Protein AF-A0A0Q8SS80-F1 (afdb_monomer)

Solvent-accessible surface area (backbone atoms only — not comparable to full-atom values): 5713 Å² total; per-residue (Å²): 104,64,88,55,58,68,61,52,53,51,53,50,54,39,50,78,72,65,55,51,64,42,57,55,34,42,52,51,34,56,76,69,66,38,81,48,61,68,47,39,28,45,51,51,35,27,73,50,74,69,44,85,60,50,74,72,60,34,46,56,49,38,51,47,42,73,72,68,47,48,72,24,53,52,43,45,56,55,62,70,37,70,65,37,62,79,70,52,61,60,65,47,29,73,75,68,32,72,63,66,76

Foldseek 3Di:
DDPCPPLVVVLVVCVVVVHDQLVNLVVVCVVVVNDDLLSLLQVLCCVQVVDGDDPVSSVVSSVVVVVVQDSSNVSSVSCPDVSVVVVDPVVQCVPPNPVRD

Mean predicted aligned error: 5.05 Å

Nearest PDB structures (foldseek):
  7eyd-assembly1_AA  TM=6.415E-01  e=5.018E+00  Nostoc sp. PCC 7120 = FACHB-418
  2x3m-assembly1_A  TM=4.177E-01  e=4.269E+00  Pyrobaculum spherical virus

Sequence (101 aa):
MLTNKGVVGEVIRLLDAGATGQTIAGLGLQLLGASTPTQIAQTLWTNVVGRAGTDGELKLLTDIMAGGVSASELTVMAANLELNAVRIDLVGLAAKGIEFA

Secondary structure (DSSP, 8-state):
--S-HHHHHHHHHHHHTT--HHHHHHHHHHHTT--SHHHHHHHHHHHHHSSPPPHHHHHHHHHHHHTT--HHHHHHHHHTSHHHHTTS-HHHHHHH-GGG-

Structure (mmCIF, N/CA/C/O backbone):
data_AF-A0A0Q8SS80-F1
#
_entry.id   AF-A0A0Q8SS80-F1
#
loop_
_atom_site.group_PDB
_atom_site.id
_atom_site.type_symbol
_atom_site.label_atom_id
_atom_site.label_alt_id
_atom_site.label_comp_id
_atom_site.label_asym_id
_atom_site.label_entity_id
_atom_site.label_seq_id
_atom_site.pdbx_PDB_ins_code
_atom_site.Cartn_x
_atom_site.Cartn_y
_atom_site.Cartn_z
_atom_site.occupancy
_atom_site.B_iso_or_eq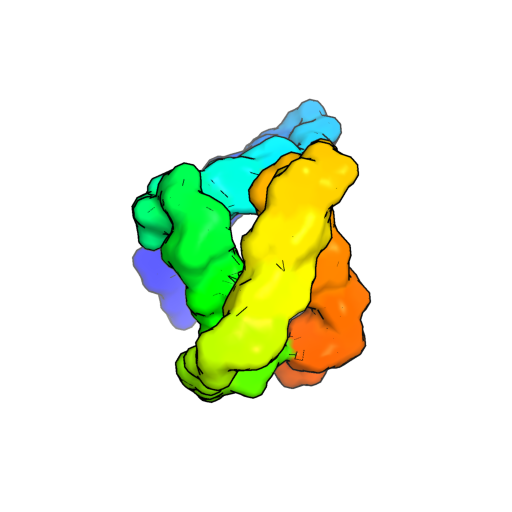uiv
_atom_site.auth_seq_id
_atom_site.auth_comp_id
_atom_site.auth_asym_id
_atom_site.auth_atom_id
_atom_site.pdbx_PDB_model_num
ATOM 1 N N . MET A 1 1 ? -1.749 -8.491 -22.024 1.00 52.50 1 MET A N 1
ATOM 2 C CA . MET A 1 1 ? -1.848 -7.145 -22.638 1.00 52.50 1 MET A CA 1
ATOM 3 C C . MET A 1 1 ? -2.284 -6.187 -21.553 1.00 52.50 1 MET A C 1
ATOM 5 O O . MET A 1 1 ? -3.292 -6.463 -20.917 1.00 52.50 1 MET A O 1
ATOM 9 N N . LEU A 1 2 ? -1.553 -5.086 -21.353 1.00 62.72 2 LEU A N 1
ATOM 10 C CA . LEU A 1 2 ? -1.920 -4.069 -20.366 1.00 62.72 2 LEU A CA 1
ATOM 11 C C . LEU A 1 2 ? -3.346 -3.555 -20.588 1.00 62.72 2 LEU A C 1
ATOM 13 O O . LEU A 1 2 ? -3.622 -2.894 -21.591 1.00 62.72 2 LEU A O 1
ATOM 17 N N . T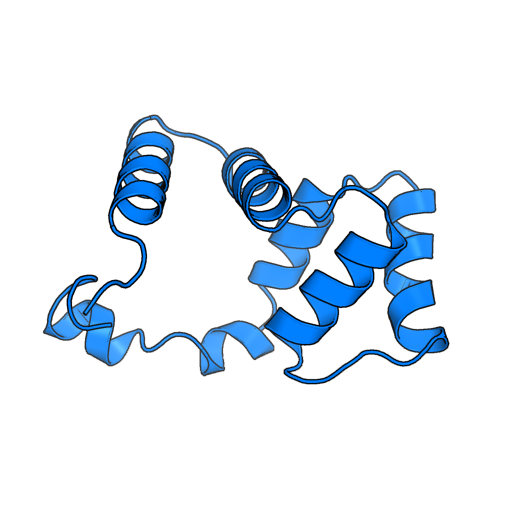HR A 1 3 ? -4.215 -3.791 -19.610 1.00 73.12 3 THR A N 1
ATOM 18 C CA . THR A 1 3 ? -5.594 -3.288 -19.611 1.00 73.12 3 THR A CA 1
ATOM 19 C C . THR A 1 3 ? -5.649 -1.772 -19.391 1.00 73.12 3 THR A C 1
ATOM 21 O O . THR A 1 3 ? -6.566 -1.120 -19.878 1.00 73.12 3 THR A O 1
ATOM 24 N N . ASN A 1 4 ? -4.657 -1.183 -18.707 1.00 82.00 4 ASN A N 1
ATOM 25 C CA . ASN A 1 4 ? -4.636 0.248 -18.386 1.00 82.00 4 ASN A CA 1
ATOM 26 C C . ASN A 1 4 ? -3.282 0.913 -18.699 1.00 82.00 4 ASN A C 1
ATOM 28 O O . ASN A 1 4 ? -2.508 1.271 -17.812 1.00 82.00 4 ASN A O 1
ATOM 32 N N . LYS A 1 5 ? -2.993 1.072 -19.996 1.00 83.94 5 LYS A N 1
ATOM 33 C CA . LYS A 1 5 ? -1.736 1.670 -20.485 1.00 83.94 5 LYS A CA 1
ATOM 34 C C . LYS A 1 5 ? -1.523 3.117 -20.029 1.00 83.94 5 LYS A C 1
ATOM 36 O O . LYS A 1 5 ? -0.384 3.505 -19.798 1.00 83.94 5 LYS A O 1
ATOM 41 N N . GLY A 1 6 ? -2.598 3.897 -19.889 1.00 87.62 6 GLY A N 1
ATOM 42 C CA . GLY A 1 6 ? -2.518 5.295 -19.451 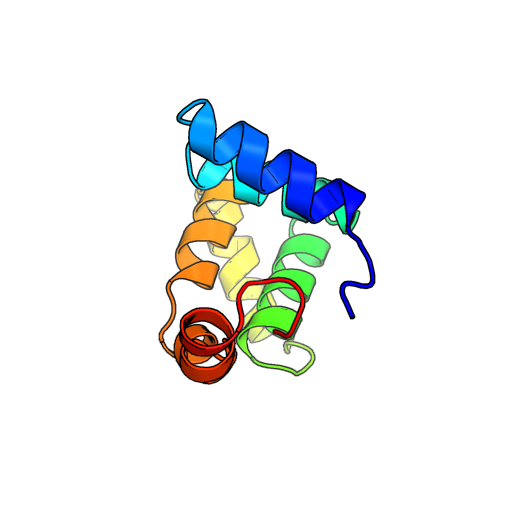1.00 87.62 6 GLY A CA 1
ATOM 43 C C . GLY A 1 6 ? -2.019 5.423 -18.013 1.00 87.62 6 GLY A C 1
ATOM 44 O O . GLY A 1 6 ? -1.104 6.197 -17.751 1.00 87.62 6 GLY A O 1
ATOM 45 N N . VAL A 1 7 ? -2.554 4.605 -17.101 1.00 87.75 7 VAL A N 1
ATOM 46 C CA . VAL A 1 7 ? -2.109 4.589 -15.699 1.00 87.75 7 VAL A CA 1
ATOM 47 C C . VAL A 1 7 ? -0.662 4.125 -15.581 1.00 87.75 7 VAL A C 1
ATOM 49 O O . VAL A 1 7 ? 0.110 4.740 -14.853 1.00 87.75 7 VAL A O 1
ATOM 52 N N . VAL A 1 8 ? -0.262 3.088 -16.322 1.00 88.75 8 VAL A N 1
ATOM 53 C CA . VAL A 1 8 ? 1.130 2.615 -16.277 1.00 88.75 8 VAL A CA 1
ATOM 54 C C . VAL A 1 8 ? 2.101 3.664 -16.816 1.00 88.75 8 VAL A C 1
ATOM 56 O O . VAL A 1 8 ? 3.126 3.909 -16.186 1.00 88.75 8 VAL A O 1
ATOM 59 N N . GLY A 1 9 ? 1.762 4.332 -17.921 1.00 89.81 9 GLY A N 1
ATOM 60 C CA . GLY A 1 9 ? 2.574 5.428 -18.451 1.00 89.81 9 GLY A CA 1
ATOM 61 C C . GLY A 1 9 ? 2.745 6.572 -17.449 1.00 89.81 9 GLY A C 1
ATOM 62 O O . GLY A 1 9 ? 3.856 7.062 -17.269 1.00 89.81 9 GLY A O 1
ATOM 63 N N . GLU A 1 10 ? 1.676 6.957 -16.749 1.00 91.44 10 GLU A N 1
ATOM 64 C CA . GLU A 1 10 ? 1.744 8.021 -15.742 1.00 91.44 10 GLU A CA 1
ATOM 65 C C . GLU A 1 10 ? 2.581 7.624 -14.520 1.00 91.44 10 GLU A C 1
ATOM 67 O O . GLU A 1 10 ? 3.390 8.420 -14.048 1.00 91.44 10 GLU A O 1
ATOM 72 N N . VAL A 1 11 ? 2.451 6.388 -14.029 1.00 91.00 11 VAL A N 1
ATOM 73 C CA . VAL A 1 11 ? 3.265 5.898 -12.904 1.00 91.00 11 VAL A CA 1
ATOM 74 C C . VAL A 1 11 ? 4.749 5.845 -13.272 1.00 91.00 11 VAL A C 1
ATOM 76 O O . VAL A 1 11 ? 5.578 6.272 -12.472 1.00 91.00 11 VAL A O 1
ATOM 79 N N . ILE A 1 12 ? 5.093 5.387 -14.482 1.00 91.31 12 ILE A N 1
ATOM 80 C CA . ILE A 1 12 ? 6.481 5.401 -14.975 1.00 91.31 12 ILE A CA 1
ATOM 81 C C . ILE A 1 12 ? 6.995 6.839 -15.064 1.00 91.31 12 ILE A C 1
ATOM 83 O O . ILE A 1 12 ? 8.057 7.142 -14.531 1.00 91.31 12 ILE A O 1
ATOM 87 N N . ARG A 1 13 ? 6.212 7.755 -15.646 1.00 94.19 13 ARG A N 1
ATOM 88 C CA . ARG A 1 13 ? 6.581 9.173 -15.750 1.00 94.19 13 ARG A CA 1
ATOM 89 C C . ARG A 1 13 ? 6.826 9.809 -14.377 1.00 94.19 13 ARG A C 1
ATOM 91 O O . ARG A 1 13 ? 7.748 10.607 -14.223 1.00 94.19 13 ARG A O 1
ATOM 98 N N . LEU A 1 14 ? 5.995 9.491 -13.383 1.00 94.00 14 LEU A N 1
ATOM 99 C CA . LEU A 1 14 ? 6.168 9.953 -12.003 1.00 94.00 14 LEU A CA 1
ATOM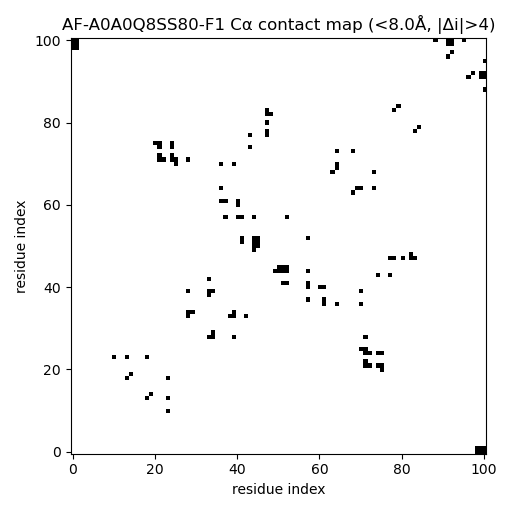 100 C C . LEU A 1 14 ? 7.443 9.389 -11.375 1.00 94.00 14 LEU A C 1
ATOM 102 O O . LEU A 1 14 ? 8.160 10.128 -10.702 1.00 94.00 14 LEU A O 1
ATOM 106 N N . LEU A 1 15 ? 7.738 8.111 -11.613 1.00 92.56 15 LEU A N 1
ATOM 107 C CA . LEU A 1 15 ? 8.958 7.474 -11.130 1.00 92.56 15 LEU A CA 1
ATOM 108 C C . LEU A 1 15 ? 10.209 8.112 -11.753 1.00 92.56 15 LEU A C 1
ATOM 110 O O . LEU A 1 15 ? 11.129 8.469 -11.021 1.00 92.56 15 LEU A O 1
ATOM 114 N N . ASP A 1 16 ? 10.204 8.349 -13.067 1.00 94.31 16 ASP A N 1
ATOM 115 C CA . ASP A 1 16 ? 11.287 9.034 -13.791 1.00 94.31 16 ASP A CA 1
ATOM 116 C C . ASP A 1 16 ? 11.498 10.472 -13.290 1.00 94.31 16 ASP A C 1
ATOM 118 O O . ASP A 1 16 ? 12.618 10.981 -13.269 1.00 94.31 16 ASP A O 1
ATOM 122 N N . ALA A 1 17 ? 10.425 11.129 -12.841 1.00 95.69 17 ALA A N 1
ATOM 123 C CA . ALA A 1 17 ? 10.471 12.453 -12.226 1.00 95.69 17 ALA A CA 1
ATOM 124 C C . ALA A 1 17 ? 10.905 12.440 -10.744 1.00 95.69 17 ALA A C 1
ATOM 126 O O . ALA A 1 17 ? 10.957 13.499 -10.118 1.00 95.69 17 ALA A O 1
ATOM 127 N N . GLY A 1 18 ? 11.201 11.270 -10.167 1.00 94.50 18 GLY A N 1
ATOM 128 C CA . GLY A 1 18 ? 11.646 11.124 -8.779 1.00 94.50 18 GLY A CA 1
ATOM 129 C C . GLY A 1 18 ? 10.524 11.183 -7.737 1.00 94.50 18 GLY A C 1
ATOM 130 O O . GLY A 1 18 ? 10.779 11.539 -6.585 1.00 94.50 18 GLY A O 1
ATOM 131 N N . ALA A 1 19 ? 9.279 10.869 -8.111 1.00 95.12 19 ALA A N 1
ATOM 132 C CA . ALA A 1 19 ? 8.171 10.818 -7.162 1.00 95.12 19 ALA A CA 1
ATOM 133 C C . ALA A 1 19 ? 8.404 9.763 -6.068 1.00 95.12 19 ALA A C 1
ATOM 135 O O . ALA A 1 19 ? 8.963 8.692 -6.305 1.00 95.12 19 ALA A O 1
ATOM 136 N N . THR A 1 20 ? 7.924 10.046 -4.856 1.00 95.75 20 THR A N 1
ATOM 137 C CA . THR A 1 20 ? 8.009 9.096 -3.744 1.00 95.75 20 THR A CA 1
ATOM 138 C C . THR A 1 20 ? 6.982 7.976 -3.889 1.00 95.75 20 THR A C 1
ATOM 140 O O . THR A 1 20 ? 5.928 8.138 -4.515 1.00 95.75 20 THR A O 1
ATOM 143 N N . GLY A 1 21 ? 7.244 6.847 -3.222 1.00 93.19 21 GLY A N 1
ATOM 144 C CA . GLY A 1 21 ? 6.282 5.748 -3.135 1.00 93.19 21 GLY A CA 1
ATOM 145 C C . GLY A 1 21 ? 4.929 6.193 -2.571 1.00 93.19 21 GLY A C 1
ATOM 146 O O . GLY A 1 21 ? 3.897 5.734 -3.051 1.00 93.19 21 GLY A O 1
ATOM 147 N N . GLN A 1 22 ? 4.902 7.142 -1.624 1.00 94.88 22 GLN A N 1
ATOM 148 C CA . GLN A 1 22 ? 3.642 7.676 -1.095 1.00 94.88 22 GLN A CA 1
ATOM 149 C C . GLN A 1 22 ? 2.840 8.460 -2.145 1.00 94.88 22 GLN A C 1
ATOM 151 O O . GLN A 1 22 ? 1.614 8.366 -2.156 1.00 94.88 22 GLN A O 1
ATOM 156 N N . THR A 1 23 ? 3.497 9.202 -3.040 1.00 95.44 23 THR A N 1
ATOM 157 C CA . THR A 1 23 ? 2.815 9.907 -4.138 1.00 95.44 23 THR A CA 1
ATOM 158 C C . THR A 1 23 ? 2.156 8.914 -5.094 1.00 95.44 23 THR A C 1
ATOM 160 O O . THR A 1 23 ? 0.980 9.063 -5.429 1.00 95.44 23 THR A O 1
ATOM 163 N N . ILE A 1 24 ? 2.882 7.861 -5.481 1.00 94.94 24 ILE A N 1
ATOM 164 C CA . ILE A 1 24 ? 2.364 6.807 -6.367 1.00 94.94 24 ILE A CA 1
ATOM 165 C C . ILE A 1 24 ? 1.224 6.039 -5.683 1.00 94.94 24 ILE A C 1
ATOM 167 O O . ILE A 1 24 ? 0.180 5.801 -6.289 1.00 94.94 24 ILE A O 1
ATOM 171 N N . ALA A 1 25 ? 1.382 5.705 -4.402 1.00 94.75 25 ALA A N 1
ATOM 172 C CA . ALA A 1 25 ? 0.347 5.053 -3.608 1.00 94.75 25 ALA A CA 1
ATOM 173 C C . ALA A 1 25 ? -0.926 5.908 -3.493 1.00 94.75 25 ALA A C 1
ATOM 175 O O . ALA A 1 25 ? -2.032 5.390 -3.638 1.00 94.75 25 ALA A O 1
ATOM 176 N N . GLY A 1 26 ? -0.779 7.220 -3.285 1.00 94.62 26 GLY A N 1
ATOM 177 C CA . GLY A 1 26 ? -1.898 8.161 -3.253 1.00 94.62 26 GLY A CA 1
ATOM 178 C C . GLY A 1 26 ? -2.670 8.203 -4.573 1.00 94.62 26 GLY A C 1
ATOM 179 O O . GLY A 1 26 ? -3.899 8.121 -4.564 1.00 94.62 26 GLY A O 1
ATOM 180 N N . LEU A 1 27 ? -1.961 8.246 -5.707 1.00 93.38 27 LEU A N 1
ATOM 181 C CA . LEU A 1 27 ? -2.575 8.143 -7.035 1.00 93.38 27 LEU A CA 1
ATOM 182 C C . LEU A 1 27 ? -3.335 6.818 -7.195 1.00 93.38 27 LEU A C 1
ATOM 184 O O . LEU A 1 27 ? -4.475 6.814 -7.655 1.00 93.38 27 LEU A O 1
ATOM 188 N N . GLY A 1 28 ? -2.737 5.699 -6.779 1.00 91.81 28 GLY A N 1
ATOM 189 C CA . GLY A 1 28 ? -3.375 4.383 -6.833 1.00 91.81 28 GLY A CA 1
ATOM 190 C C . GLY A 1 28 ? -4.693 4.328 -6.056 1.00 91.81 28 GLY A C 1
ATOM 191 O O . GLY A 1 28 ? -5.710 3.897 -6.598 1.00 91.81 28 GLY A O 1
ATOM 192 N N . LEU A 1 29 ? -4.707 4.825 -4.816 1.00 93.94 29 LEU A N 1
ATOM 193 C CA . LEU A 1 29 ? -5.926 4.900 -4.001 1.00 93.94 29 LEU A CA 1
ATOM 194 C C . LEU A 1 29 ? -7.003 5.780 -4.650 1.00 93.94 29 LEU A C 1
ATOM 196 O O . LEU A 1 29 ? -8.176 5.404 -4.661 1.00 93.94 29 LEU A O 1
ATOM 200 N N . GLN A 1 30 ? -6.609 6.915 -5.236 1.00 93.44 30 GLN A N 1
ATOM 201 C CA . GLN A 1 30 ? -7.525 7.814 -5.939 1.00 93.44 30 GLN A CA 1
ATOM 202 C C . GLN A 1 30 ? -8.151 7.144 -7.170 1.00 93.44 30 GLN A C 1
ATOM 204 O O . GLN A 1 30 ? -9.365 7.222 -7.354 1.00 93.44 30 GLN A O 1
ATOM 209 N N . LEU A 1 31 ? -7.350 6.449 -7.983 1.00 91.44 31 LEU A N 1
ATOM 210 C CA . LEU A 1 31 ? -7.818 5.721 -9.168 1.00 91.44 31 LEU A CA 1
ATOM 211 C C . LEU A 1 31 ? -8.767 4.567 -8.816 1.00 91.44 31 LEU A C 1
ATOM 213 O O . LEU A 1 31 ? -9.664 4.251 -9.595 1.00 91.44 31 LEU A O 1
ATOM 217 N N . LEU A 1 32 ? -8.587 3.957 -7.643 1.00 90.81 32 LEU A N 1
ATOM 218 C CA . LEU A 1 32 ? -9.467 2.915 -7.109 1.00 90.81 32 LEU A CA 1
ATOM 219 C C . LEU A 1 32 ? -10.714 3.477 -6.404 1.00 90.81 32 LEU A C 1
ATOM 221 O O . LEU A 1 32 ? -11.580 2.707 -5.993 1.00 90.81 32 LEU A O 1
ATOM 225 N N . GLY A 1 33 ? -10.820 4.800 -6.237 1.00 92.19 33 GLY A N 1
ATOM 226 C CA . GLY A 1 33 ? -11.924 5.444 -5.520 1.00 92.19 33 GLY A CA 1
ATOM 227 C C . GLY A 1 33 ? -11.937 5.175 -4.008 1.00 92.19 33 GLY A C 1
ATOM 228 O O . GLY A 1 33 ? -12.948 5.416 -3.346 1.00 92.19 33 GLY A O 1
ATOM 229 N N . ALA A 1 34 ? -10.831 4.686 -3.442 1.00 94.25 34 ALA A N 1
ATOM 230 C CA . ALA A 1 34 ? -10.701 4.404 -2.018 1.00 94.25 34 ALA A CA 1
ATOM 231 C C . ALA A 1 34 ? -10.354 5.694 -1.260 1.00 94.25 34 ALA A C 1
ATOM 233 O O . ALA A 1 34 ? -9.205 6.130 -1.245 1.00 94.25 34 ALA A O 1
ATOM 234 N N . SER A 1 35 ? -11.360 6.316 -0.642 1.00 92.50 35 SER A N 1
ATOM 235 C CA . SER A 1 35 ? -11.222 7.643 -0.016 1.00 92.50 35 SER A CA 1
ATOM 236 C C . SER A 1 35 ? -11.500 7.654 1.488 1.00 92.50 35 SER A C 1
ATOM 238 O O . SER A 1 35 ? -11.025 8.540 2.195 1.00 92.50 35 SER A O 1
ATOM 240 N N . THR A 1 36 ? -12.226 6.659 2.003 1.00 95.56 36 THR A N 1
ATOM 241 C CA . THR A 1 36 ? -12.486 6.504 3.443 1.00 95.56 36 THR A CA 1
ATOM 242 C C . THR A 1 36 ? -11.562 5.458 4.073 1.00 95.56 36 THR A C 1
ATOM 244 O O . THR A 1 36 ? -11.176 4.507 3.389 1.00 95.56 36 THR A O 1
ATOM 247 N N . PRO A 1 37 ? -11.253 5.553 5.382 1.00 94.44 37 PRO A N 1
ATOM 248 C CA . PRO A 1 37 ? -10.405 4.574 6.066 1.00 94.44 37 PRO A CA 1
ATOM 249 C C . PRO A 1 37 ? -10.882 3.128 5.886 1.00 94.44 37 PRO A C 1
ATOM 251 O O . PRO A 1 37 ? -10.080 2.240 5.620 1.00 94.44 37 PRO A O 1
ATOM 254 N N . THR A 1 38 ? -12.193 2.886 5.951 1.00 95.38 38 THR A N 1
ATOM 255 C CA . THR A 1 38 ? -12.770 1.549 5.751 1.00 95.38 38 THR A CA 1
ATOM 256 C C . THR A 1 38 ? -12.591 1.055 4.317 1.00 95.38 38 THR A C 1
ATOM 258 O O . THR A 1 38 ? -12.200 -0.092 4.112 1.00 95.38 38 THR A O 1
ATOM 261 N N . GLN A 1 39 ? -12.822 1.911 3.314 1.00 96.38 39 GLN A N 1
ATOM 262 C CA . GLN A 1 39 ? -12.593 1.546 1.911 1.00 96.38 39 GLN A CA 1
ATOM 263 C C . GLN A 1 39 ? -11.117 1.259 1.639 1.00 96.38 39 GLN A C 1
ATOM 265 O O . GLN A 1 39 ? -10.803 0.298 0.940 1.00 96.38 39 GLN A O 1
ATOM 270 N N . ILE A 1 40 ? -10.217 2.069 2.198 1.00 96.25 40 ILE A N 1
ATOM 271 C CA . ILE A 1 40 ? -8.770 1.886 2.073 1.00 96.25 40 ILE A CA 1
ATOM 272 C C . ILE A 1 40 ? -8.364 0.559 2.717 1.00 96.25 40 ILE A C 1
ATOM 274 O O . ILE A 1 40 ? -7.746 -0.265 2.050 1.00 96.25 40 ILE A O 1
ATOM 278 N N . ALA A 1 41 ? -8.777 0.303 3.962 1.00 96.38 41 ALA A N 1
ATOM 279 C CA . ALA A 1 41 ? -8.491 -0.945 4.667 1.00 96.38 41 ALA A CA 1
ATOM 280 C C . ALA A 1 41 ? -8.963 -2.167 3.867 1.00 96.38 41 ALA A C 1
ATOM 282 O O . ALA A 1 41 ? -8.190 -3.096 3.641 1.00 96.38 41 ALA A O 1
ATOM 283 N N . GLN A 1 42 ? -10.203 -2.139 3.372 1.00 96.50 42 GLN A N 1
ATOM 284 C CA . GLN A 1 42 ? -10.763 -3.223 2.569 1.00 96.50 42 GLN A CA 1
ATOM 285 C C . GLN A 1 42 ? -10.011 -3.417 1.248 1.00 96.50 42 GLN A C 1
ATOM 287 O O . GLN A 1 42 ? -9.734 -4.550 0.855 1.00 96.50 42 GLN A O 1
ATOM 292 N N . THR A 1 43 ? -9.670 -2.322 0.567 1.00 95.19 43 THR A N 1
ATOM 293 C CA . THR A 1 43 ? -8.931 -2.349 -0.701 1.00 95.19 43 THR A CA 1
ATOM 294 C C . THR A 1 43 ? -7.550 -2.953 -0.498 1.00 95.19 43 THR A C 1
ATOM 296 O O . THR A 1 43 ? -7.176 -3.873 -1.222 1.00 95.19 43 THR A O 1
ATOM 299 N N . LEU A 1 44 ? -6.804 -2.487 0.504 1.00 93.88 44 LEU A N 1
ATOM 300 C CA . LEU A 1 44 ? -5.476 -3.010 0.808 1.00 93.88 44 LEU A CA 1
ATOM 301 C C . LEU A 1 44 ? -5.539 -4.488 1.190 1.00 93.88 44 LEU A C 1
ATOM 303 O O . LEU A 1 44 ? -4.786 -5.289 0.639 1.00 93.88 44 LEU A O 1
ATOM 307 N N . TRP A 1 45 ? -6.477 -4.873 2.057 1.00 95.06 45 TRP A N 1
ATOM 308 C CA . TRP A 1 45 ? -6.612 -6.262 2.485 1.00 95.06 45 TRP A CA 1
ATOM 309 C C . TRP A 1 45 ? -6.903 -7.195 1.311 1.00 95.06 45 TRP A C 1
ATOM 311 O O . TRP A 1 45 ? -6.214 -8.197 1.124 1.00 95.06 45 TRP A O 1
ATOM 321 N N . THR A 1 46 ? -7.870 -6.840 0.464 1.00 93.44 46 THR A N 1
ATOM 322 C CA . THR A 1 46 ? -8.202 -7.643 -0.716 1.00 93.44 46 THR A CA 1
ATOM 323 C C . THR A 1 46 ? -7.015 -7.751 -1.672 1.00 93.44 46 THR A C 1
ATOM 325 O O . THR A 1 46 ? -6.721 -8.849 -2.138 1.00 93.44 46 THR A O 1
ATOM 328 N N . ASN A 1 47 ? -6.296 -6.658 -1.939 1.00 89.50 47 ASN A N 1
ATOM 329 C CA . ASN A 1 47 ? -5.179 -6.668 -2.887 1.00 89.50 47 ASN A CA 1
ATOM 330 C C . ASN A 1 47 ? -3.946 -7.423 -2.370 1.00 89.50 47 ASN A C 1
ATOM 332 O O . ASN A 1 47 ? -3.283 -8.098 -3.154 1.00 89.50 47 ASN A O 1
ATOM 336 N N . VAL A 1 48 ? -3.659 -7.371 -1.067 1.00 90.31 48 VAL A N 1
ATOM 337 C CA . VAL A 1 48 ? -2.490 -8.042 -0.468 1.00 90.31 48 VAL A CA 1
ATOM 338 C C . VAL A 1 48 ? -2.792 -9.494 -0.113 1.00 90.31 48 VAL A C 1
ATOM 340 O O . VAL A 1 48 ? -2.017 -10.395 -0.418 1.00 90.31 48 VAL A O 1
ATOM 343 N N . VAL A 1 49 ? -3.942 -9.748 0.513 1.00 90.94 49 VAL A N 1
ATOM 344 C CA . VAL A 1 49 ? -4.305 -11.073 1.040 1.00 90.94 49 VAL A CA 1
ATOM 345 C C . VAL A 1 49 ? -5.076 -11.888 -0.001 1.00 90.94 49 VAL A C 1
ATOM 347 O O . VAL A 1 49 ? -4.917 -13.100 -0.097 1.00 90.94 49 VAL A O 1
ATOM 350 N N . GLY A 1 50 ? -5.856 -11.248 -0.877 1.00 90.44 50 GLY A N 1
ATOM 351 C CA . GLY A 1 50 ? -6.638 -11.917 -1.936 1.00 90.44 50 GLY A CA 1
ATOM 352 C C . GLY A 1 50 ? -8.031 -12.365 -1.525 1.00 90.44 50 GLY A C 1
ATOM 353 O O . GLY A 1 50 ? -8.654 -13.141 -2.242 1.00 90.44 50 GLY A O 1
ATOM 354 N N . ARG A 1 51 ? -8.519 -11.906 -0.372 1.00 93.62 51 ARG A N 1
ATOM 355 C CA . ARG A 1 51 ? -9.891 -12.130 0.090 1.00 93.62 51 ARG A CA 1
ATOM 356 C C . ARG A 1 51 ? -10.411 -10.904 0.821 1.00 93.62 51 ARG A C 1
ATOM 358 O O . ARG A 1 51 ? -9.627 -10.049 1.226 1.00 93.62 51 ARG A O 1
ATOM 365 N N . ALA A 1 52 ? -11.718 -10.863 1.053 1.00 94.56 52 ALA A N 1
ATOM 366 C CA . ALA A 1 52 ? -12.295 -9.869 1.943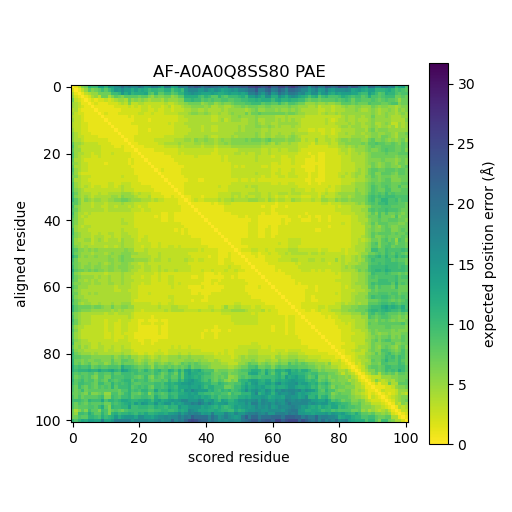 1.00 94.56 52 ALA A CA 1
ATOM 367 C C . ALA A 1 52 ? -11.723 -10.005 3.368 1.00 94.56 52 ALA A C 1
ATOM 369 O O . ALA A 1 52 ? -11.501 -11.122 3.856 1.00 94.56 52 ALA A O 1
ATOM 370 N N . GLY A 1 53 ? -11.457 -8.865 4.009 1.00 94.44 53 GLY A N 1
ATOM 371 C CA . GLY A 1 53 ? -11.057 -8.812 5.409 1.00 94.44 53 GLY A CA 1
ATOM 372 C C . GLY A 1 53 ? -12.259 -8.998 6.326 1.00 94.44 53 GLY A C 1
ATOM 373 O O . GLY A 1 53 ? -13.383 -8.651 5.976 1.00 94.44 53 GLY A O 1
ATOM 374 N N . THR A 1 54 ? -12.012 -9.569 7.496 1.00 97.25 54 THR A N 1
ATOM 375 C CA . THR A 1 54 ? -12.970 -9.590 8.605 1.00 97.25 54 THR A CA 1
ATOM 376 C C . THR A 1 54 ? -12.962 -8.252 9.344 1.00 97.25 54 THR A C 1
ATOM 378 O O . THR A 1 54 ? -11.990 -7.503 9.261 1.00 97.25 54 THR A O 1
ATOM 381 N N . ASP A 1 55 ? -13.998 -7.965 10.133 1.00 96.12 55 ASP A N 1
ATOM 382 C CA . ASP A 1 55 ? -14.090 -6.707 10.889 1.00 96.12 55 ASP A CA 1
ATOM 383 C C . ASP A 1 55 ? -12.872 -6.461 11.791 1.00 96.12 55 ASP A C 1
ATOM 385 O O . ASP A 1 55 ? -12.369 -5.342 11.860 1.00 96.12 55 ASP A O 1
ATOM 389 N N . GLY A 1 56 ? -12.355 -7.506 12.448 1.00 96.75 56 GLY A N 1
ATOM 390 C CA . GLY A 1 56 ? -11.161 -7.402 13.292 1.00 96.75 56 GLY A CA 1
ATOM 391 C C . GLY A 1 56 ? -9.888 -7.098 12.498 1.00 96.75 56 GLY A C 1
ATOM 392 O O . GLY A 1 56 ? -9.070 -6.284 12.922 1.00 96.75 56 GLY A O 1
ATOM 393 N N . GLU A 1 57 ? -9.741 -7.708 11.321 1.00 96.19 57 GLU A N 1
ATOM 394 C CA . GLU A 1 57 ? -8.611 -7.467 10.419 1.00 96.19 57 GLU A CA 1
ATOM 395 C C . GLU A 1 57 ? -8.646 -6.046 9.855 1.00 96.19 57 GLU A C 1
ATOM 397 O O . GLU A 1 57 ? -7.638 -5.349 9.882 1.00 96.19 57 GLU A O 1
ATOM 402 N N . LEU A 1 58 ? -9.814 -5.584 9.404 1.00 96.94 58 LEU A N 1
ATOM 403 C CA . LEU A 1 58 ? -9.981 -4.227 8.886 1.00 96.94 58 LEU A CA 1
ATOM 404 C C . LEU A 1 58 ? -9.800 -3.181 9.986 1.00 96.94 58 LEU A C 1
ATOM 406 O O . LEU A 1 58 ? -9.188 -2.138 9.742 1.00 96.94 58 LEU A O 1
ATOM 410 N N . LYS A 1 59 ? -10.270 -3.486 11.203 1.00 96.88 59 LYS A N 1
ATOM 411 C CA . LYS A 1 59 ? -10.109 -2.621 12.370 1.00 96.88 59 LYS A CA 1
ATOM 412 C C . LYS A 1 59 ? -8.639 -2.331 12.673 1.00 96.88 59 LYS A C 1
ATOM 414 O O . LYS A 1 59 ? -8.313 -1.187 12.979 1.00 96.88 59 LYS A O 1
ATOM 419 N N . LEU A 1 60 ? -7.751 -3.315 12.516 1.00 95.31 60 LEU A N 1
ATOM 420 C CA . LEU A 1 60 ? -6.309 -3.113 12.682 1.00 95.31 60 LEU A CA 1
ATOM 421 C C . LEU A 1 60 ? -5.787 -1.989 11.772 1.00 95.31 60 LEU A C 1
ATOM 423 O O . LEU A 1 60 ? -5.086 -1.096 12.242 1.00 95.31 60 LEU A O 1
ATOM 427 N N . LEU A 1 61 ? -6.150 -1.993 10.485 1.00 95.94 61 LEU A N 1
ATOM 428 C CA . LEU A 1 61 ? -5.699 -0.954 9.550 1.00 95.94 61 LEU A CA 1
ATOM 429 C C . LEU A 1 61 ? -6.323 0.405 9.857 1.00 95.94 61 LEU A C 1
ATOM 431 O O . LEU A 1 61 ? -5.645 1.428 9.767 1.00 95.94 61 LEU A O 1
ATOM 435 N N . THR A 1 62 ? -7.607 0.437 10.220 1.00 96.94 62 THR A N 1
ATOM 436 C CA . THR A 1 62 ? -8.263 1.701 10.571 1.00 96.94 62 THR A CA 1
ATOM 437 C C . THR A 1 62 ? -7.706 2.303 11.853 1.00 96.94 62 THR A C 1
ATOM 439 O O . THR A 1 62 ? -7.576 3.521 11.926 1.00 96.94 62 THR A O 1
ATOM 442 N N . ASP A 1 63 ? -7.321 1.477 12.827 1.00 97.38 63 ASP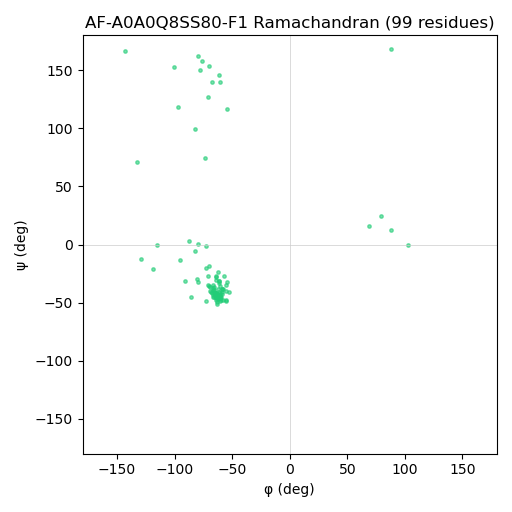 A N 1
ATOM 443 C CA . ASP A 1 63 ? -6.707 1.936 14.074 1.00 97.38 63 ASP A CA 1
ATOM 444 C C . ASP A 1 63 ? -5.294 2.496 13.818 1.00 97.38 63 ASP A C 1
ATOM 446 O O . ASP A 1 63 ? -4.931 3.523 14.388 1.00 97.38 63 ASP A O 1
ATOM 450 N N . ILE A 1 64 ? -4.527 1.903 12.892 1.00 95.94 64 ILE A N 1
ATOM 451 C CA . ILE A 1 64 ? -3.230 2.446 12.444 1.00 95.94 64 ILE A CA 1
ATOM 452 C C . ILE A 1 64 ? -3.404 3.837 11.813 1.00 95.94 64 ILE A C 1
ATOM 454 O O . ILE A 1 64 ? -2.674 4.768 12.155 1.00 95.94 64 ILE A O 1
ATOM 458 N N . MET A 1 65 ? -4.399 4.003 10.935 1.00 96.19 65 MET A N 1
ATOM 459 C CA . MET A 1 65 ? -4.696 5.307 10.329 1.00 96.19 65 MET A CA 1
ATOM 460 C C . MET A 1 65 ? -5.182 6.329 11.363 1.00 96.19 65 MET A C 1
ATOM 462 O O . MET A 1 65 ? -4.781 7.491 11.322 1.00 96.19 65 MET A O 1
ATOM 466 N N . ALA A 1 66 ? -5.998 5.902 12.331 1.00 96.31 66 ALA A N 1
ATOM 467 C CA . ALA A 1 66 ? -6.425 6.747 13.446 1.00 96.31 66 ALA A CA 1
ATOM 468 C C . ALA A 1 66 ? -5.249 7.175 14.344 1.00 96.31 66 ALA A C 1
ATOM 470 O O . ALA A 1 66 ? -5.288 8.253 14.933 1.00 96.31 66 ALA A O 1
ATOM 471 N N . GLY A 1 67 ? -4.187 6.367 14.404 1.00 96.00 67 GLY A N 1
ATOM 472 C CA . GLY A 1 67 ? -2.923 6.684 15.069 1.00 96.00 67 GLY A CA 1
ATOM 473 C C . GLY A 1 67 ? -2.048 7.716 14.345 1.00 96.00 67 GLY A C 1
ATOM 474 O O . GLY A 1 67 ? -0.988 8.063 14.860 1.00 96.00 67 GLY A O 1
ATOM 475 N N . GLY A 1 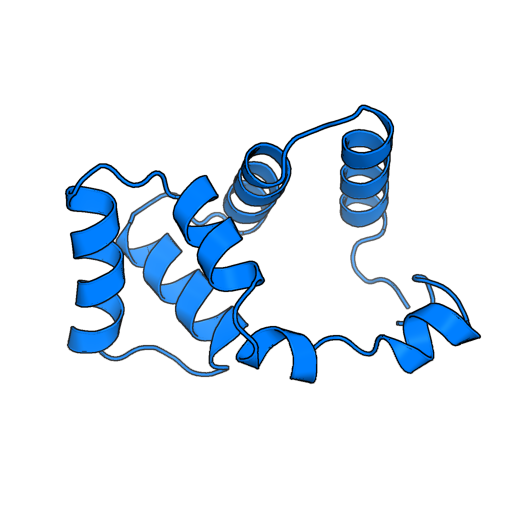68 ? -2.471 8.220 13.179 1.00 94.75 68 GLY A N 1
ATOM 476 C CA . GLY A 1 68 ? -1.784 9.281 12.435 1.00 94.75 68 GLY A CA 1
ATOM 477 C C . GLY A 1 68 ? -0.976 8.808 11.225 1.00 94.75 68 GLY A C 1
ATOM 478 O O . GLY A 1 68 ? -0.409 9.641 10.521 1.00 94.75 68 GLY A O 1
ATOM 479 N N . VAL A 1 69 ? -0.947 7.502 10.941 1.00 96.12 69 VAL A N 1
ATOM 480 C CA . VAL A 1 69 ? -0.333 6.982 9.711 1.00 96.12 69 VAL A CA 1
ATOM 481 C C . VAL A 1 69 ? -1.211 7.348 8.519 1.00 96.12 69 VAL A C 1
ATOM 483 O O . VAL A 1 69 ? -2.410 7.065 8.490 1.00 96.12 69 VAL A O 1
ATOM 486 N N . SER A 1 70 ? -0.618 7.977 7.507 1.00 95.94 70 SER A N 1
ATOM 487 C CA . SER A 1 70 ? -1.366 8.359 6.308 1.00 95.94 70 SER A CA 1
ATOM 488 C C . SER A 1 70 ? -1.764 7.137 5.468 1.00 95.94 70 SER A C 1
ATOM 490 O O . SER A 1 70 ? -1.085 6.111 5.454 1.00 95.94 70 SER A O 1
ATOM 492 N N . ALA A 1 71 ? -2.852 7.253 4.703 1.00 94.69 71 ALA A N 1
ATOM 493 C CA . ALA A 1 71 ? -3.312 6.179 3.820 1.00 94.69 71 ALA A CA 1
ATOM 494 C C . ALA A 1 71 ? -2.259 5.768 2.774 1.00 94.69 71 ALA A C 1
ATOM 496 O O . ALA A 1 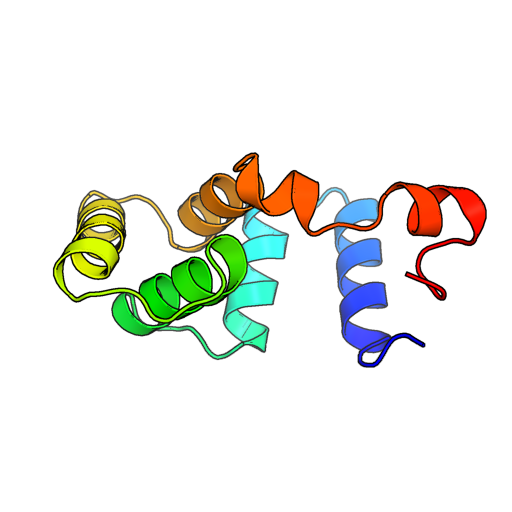71 ? -2.107 4.584 2.467 1.00 94.69 71 ALA A O 1
ATOM 497 N N . SER A 1 72 ? -1.516 6.737 2.235 1.00 95.19 72 SER A N 1
ATOM 498 C CA . SER A 1 72 ? -0.440 6.494 1.274 1.00 95.19 72 SER A CA 1
ATOM 499 C C . SER A 1 72 ? 0.747 5.779 1.915 1.00 95.19 72 SER A C 1
ATOM 501 O O . SER A 1 72 ? 1.286 4.850 1.322 1.00 95.19 72 SER A O 1
ATOM 503 N N . GLU A 1 73 ? 1.124 6.151 3.136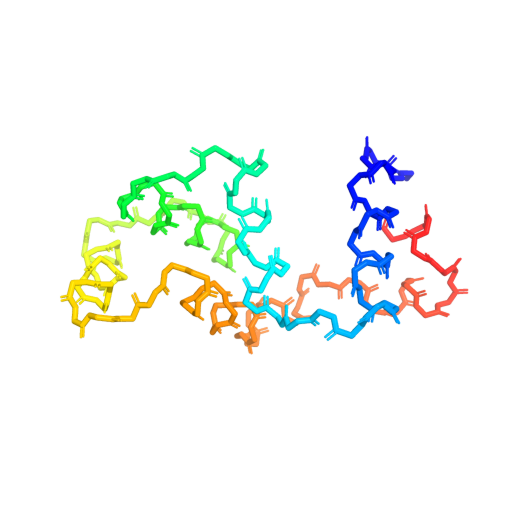 1.00 96.25 73 GLU A N 1
ATOM 504 C CA . GLU A 1 73 ? 2.174 5.470 3.896 1.00 96.25 73 GLU A CA 1
ATOM 505 C C . GLU A 1 73 ? 1.788 4.027 4.229 1.00 96.25 73 GLU A C 1
ATOM 507 O O . GLU A 1 73 ? 2.546 3.108 3.921 1.00 96.25 73 GLU A O 1
ATOM 512 N N . LEU A 1 74 ? 0.572 3.804 4.736 1.00 95.12 74 LEU A N 1
ATOM 513 C CA . LEU A 1 74 ? 0.052 2.459 4.986 1.00 95.12 74 LEU A CA 1
ATOM 514 C C . LEU A 1 74 ? 0.019 1.609 3.707 1.00 95.12 74 LEU A C 1
ATOM 516 O O . LEU A 1 74 ? 0.333 0.422 3.737 1.00 95.12 74 LEU A O 1
ATOM 520 N N . THR A 1 75 ? -0.319 2.216 2.570 1.00 94.75 75 THR A N 1
ATOM 521 C CA . THR A 1 75 ? -0.308 1.537 1.268 1.00 94.75 75 THR A CA 1
ATOM 522 C C . THR A 1 75 ? 1.105 1.139 0.850 1.00 94.75 75 THR A C 1
ATOM 524 O O . THR A 1 75 ? 1.296 0.026 0.370 1.00 94.75 75 THR A O 1
ATOM 527 N N . VAL A 1 76 ? 2.110 1.993 1.068 1.00 94.94 76 VAL A N 1
ATOM 528 C CA . VAL A 1 76 ? 3.520 1.642 0.819 1.00 94.94 76 VAL A CA 1
ATOM 529 C C . VAL A 1 76 ? 3.975 0.515 1.747 1.00 94.94 76 VAL A C 1
ATOM 531 O O . VAL A 1 76 ? 4.644 -0.412 1.296 1.00 94.94 76 VAL A O 1
ATOM 534 N N . MET A 1 77 ? 3.592 0.542 3.025 1.00 93.19 77 MET A N 1
ATOM 535 C CA . MET A 1 77 ? 3.889 -0.555 3.954 1.00 93.19 77 MET A CA 1
ATOM 536 C C . MET A 1 77 ? 3.270 -1.869 3.465 1.00 93.19 77 MET A C 1
ATOM 538 O O . MET A 1 77 ? 3.958 -2.883 3.380 1.00 93.19 77 MET A O 1
ATOM 542 N N . ALA A 1 78 ? 1.993 -1.833 3.078 1.00 91.19 78 ALA A N 1
ATOM 543 C CA . ALA A 1 78 ? 1.273 -2.978 2.540 1.00 91.19 78 ALA A CA 1
ATOM 544 C C . ALA A 1 78 ? 1.895 -3.494 1.230 1.00 91.19 78 ALA A C 1
ATOM 546 O O . ALA A 1 78 ? 1.990 -4.704 1.033 1.00 91.19 78 ALA A O 1
ATOM 547 N N . ALA A 1 79 ? 2.361 -2.592 0.358 1.00 90.06 79 ALA A N 1
ATOM 548 C CA . ALA A 1 79 ? 3.016 -2.921 -0.905 1.00 90.06 79 ALA A CA 1
ATOM 549 C C . ALA A 1 79 ? 4.296 -3.751 -0.707 1.00 90.06 79 ALA A C 1
ATOM 551 O O . ALA A 1 79 ? 4.555 -4.651 -1.502 1.00 90.06 79 ALA A O 1
ATOM 552 N N . ASN A 1 80 ? 5.043 -3.489 0.369 1.00 89.44 80 ASN A N 1
ATOM 553 C CA . ASN A 1 80 ? 6.324 -4.130 0.678 1.00 89.44 80 ASN A CA 1
ATOM 554 C C . ASN A 1 80 ? 6.208 -5.444 1.473 1.00 89.44 80 ASN A C 1
ATOM 556 O O . ASN A 1 80 ? 7.228 -6.028 1.835 1.00 89.44 80 ASN A O 1
ATOM 560 N N . LEU A 1 81 ? 4.996 -5.922 1.769 1.00 89.06 81 LEU A N 1
ATOM 561 C CA . LEU A 1 81 ? 4.817 -7.223 2.413 1.00 89.06 81 LEU A CA 1
ATOM 562 C C . LEU A 1 81 ? 5.241 -8.355 1.468 1.00 89.06 81 LEU A C 1
ATOM 564 O O . LEU A 1 81 ? 4.894 -8.343 0.288 1.00 89.06 81 LEU A O 1
ATOM 568 N N . GLU A 1 82 ? 5.909 -9.386 1.995 1.00 84.75 82 GLU A N 1
ATOM 569 C CA . GLU A 1 82 ? 6.342 -10.555 1.203 1.00 84.75 82 GLU A CA 1
ATOM 570 C C . GLU A 1 82 ? 5.179 -11.256 0.484 1.00 84.75 82 GLU A C 1
ATOM 572 O O . GLU A 1 82 ? 5.358 -11.826 -0.591 1.00 84.75 82 GLU A O 1
ATOM 577 N N . LEU A 1 83 ? 3.963 -11.146 1.029 1.00 83.19 83 LEU A N 1
ATOM 578 C CA . LEU A 1 83 ? 2.728 -11.618 0.396 1.00 83.19 83 LEU A CA 1
ATOM 579 C C . LEU A 1 83 ? 2.527 -11.045 -1.018 1.00 83.19 83 LEU A C 1
ATOM 581 O O . LEU A 1 83 ? 1.987 -11.735 -1.882 1.00 83.19 83 LEU A O 1
ATOM 585 N N . ASN A 1 84 ? 2.993 -9.820 -1.280 1.00 77.75 84 ASN A N 1
ATOM 586 C CA . ASN A 1 84 ? 2.950 -9.224 -2.614 1.00 77.75 84 ASN A CA 1
ATOM 587 C C . ASN A 1 84 ? 4.077 -9.713 -3.523 1.00 77.75 84 ASN A C 1
ATOM 589 O O . ASN A 1 84 ? 3.865 -9.796 -4.730 1.00 77.75 84 ASN A O 1
ATOM 593 N N . ALA A 1 85 ? 5.243 -10.082 -2.985 1.00 71.94 85 ALA A N 1
ATOM 594 C CA . ALA A 1 85 ? 6.364 -10.565 -3.795 1.00 71.94 85 ALA A CA 1
ATOM 595 C C . ALA A 1 85 ? 6.003 -11.847 -4.567 1.00 71.94 85 ALA A C 1
ATOM 597 O O . ALA A 1 85 ? 6.454 -12.041 -5.691 1.00 71.94 85 ALA A O 1
ATOM 598 N N . VAL A 1 86 ? 5.122 -12.680 -4.004 1.00 70.69 86 VAL A N 1
ATOM 599 C CA . VAL A 1 86 ? 4.604 -13.898 -4.655 1.00 70.69 86 VAL A CA 1
ATOM 600 C C . VAL A 1 86 ? 3.615 -13.582 -5.790 1.00 70.69 86 VAL A C 1
ATOM 602 O O . VAL A 1 86 ? 3.373 -14.421 -6.654 1.00 70.69 86 VAL A O 1
ATOM 605 N N . ARG A 1 87 ? 3.024 -12.381 -5.805 1.00 71.12 87 ARG A N 1
ATOM 606 C CA . ARG A 1 87 ? 1.972 -11.981 -6.757 1.00 71.12 87 ARG A CA 1
ATOM 607 C C . ARG A 1 87 ? 2.482 -11.238 -7.986 1.00 71.12 87 ARG A C 1
ATOM 609 O O . ARG A 1 87 ? 1.720 -11.072 -8.935 1.00 71.12 87 ARG A O 1
ATOM 616 N N . ILE A 1 88 ? 3.732 -10.784 -7.978 1.00 74.44 88 ILE A N 1
ATOM 617 C CA . ILE A 1 88 ? 4.339 -10.062 -9.097 1.00 74.44 88 ILE A CA 1
ATOM 618 C C . ILE A 1 88 ? 5.152 -11.062 -9.924 1.00 74.44 88 ILE A C 1
ATOM 620 O O . ILE A 1 88 ? 6.119 -11.631 -9.418 1.00 74.44 88 ILE A O 1
ATOM 624 N N . ASP A 1 89 ? 4.797 -11.266 -11.199 1.00 73.62 89 ASP A N 1
ATOM 625 C CA . ASP A 1 89 ? 5.596 -12.081 -12.126 1.00 73.62 89 ASP A CA 1
ATOM 626 C C . ASP A 1 89 ? 6.866 -11.327 -12.552 1.00 73.62 89 ASP A C 1
ATOM 628 O O . ASP A 1 89 ? 6.987 -10.793 -13.657 1.00 73.62 89 ASP A O 1
ATOM 632 N N . LEU A 1 90 ? 7.832 -11.259 -11.635 1.00 74.19 90 LEU A N 1
ATOM 633 C CA . LEU A 1 90 ? 9.117 -10.602 -11.866 1.00 74.19 90 LEU A CA 1
ATOM 634 C C . LEU A 1 90 ? 9.926 -11.295 -12.972 1.00 74.19 90 LEU A C 1
ATOM 636 O O . LEU A 1 90 ? 10.715 -10.639 -13.651 1.00 74.19 90 LEU A O 1
ATOM 640 N N . VAL A 1 91 ? 9.721 -12.600 -13.182 1.00 76.38 91 VAL A N 1
ATOM 641 C CA . VAL A 1 91 ? 10.407 -13.373 -14.227 1.00 76.38 91 VAL A CA 1
ATOM 642 C C . VAL A 1 91 ? 9.864 -12.996 -15.603 1.00 76.38 91 VAL A C 1
ATOM 644 O O . VAL A 1 91 ? 10.645 -12.692 -16.505 1.00 76.38 91 VAL A O 1
ATOM 647 N N . GLY A 1 92 ? 8.540 -12.960 -15.764 1.00 73.25 92 GLY A N 1
ATOM 648 C CA . GLY A 1 92 ? 7.881 -12.499 -16.983 1.00 73.25 92 GLY A CA 1
ATOM 649 C C . GLY A 1 92 ? 8.211 -11.041 -17.301 1.00 73.25 92 GLY A C 1
ATOM 650 O O . GLY A 1 92 ? 8.571 -10.728 -18.441 1.00 73.25 92 GLY A O 1
ATOM 651 N N . LEU A 1 93 ? 8.197 -10.179 -16.278 1.00 79.88 93 LEU A N 1
ATOM 652 C CA . LEU A 1 93 ? 8.554 -8.767 -16.400 1.00 79.88 93 LEU A CA 1
ATOM 653 C C . LEU A 1 93 ? 10.000 -8.575 -16.877 1.00 79.88 93 LEU A C 1
ATOM 655 O O . LEU A 1 93 ? 10.237 -7.792 -17.796 1.00 79.88 93 LEU A O 1
ATOM 659 N N . ALA A 1 94 ? 10.960 -9.307 -16.305 1.00 73.56 94 ALA A N 1
ATOM 660 C CA . ALA A 1 94 ? 12.366 -9.221 -16.699 1.00 73.56 94 ALA A CA 1
ATOM 661 C C . ALA A 1 94 ? 12.637 -9.816 -18.093 1.00 73.56 94 ALA A C 1
ATOM 663 O O . ALA A 1 94 ? 13.482 -9.305 -18.825 1.00 73.56 94 ALA A O 1
ATOM 664 N N . ALA A 1 95 ? 11.937 -10.890 -18.471 1.00 75.25 95 ALA A N 1
ATOM 665 C CA . ALA A 1 95 ? 12.189 -11.601 -19.723 1.00 75.25 95 ALA A CA 1
ATOM 666 C C . ALA A 1 95 ? 11.567 -10.926 -20.954 1.00 75.25 95 ALA A C 1
ATOM 668 O O . ALA A 1 95 ? 12.099 -11.061 -22.056 1.00 75.25 95 ALA A O 1
ATOM 669 N N . LYS A 1 96 ? 10.415 -10.264 -20.794 1.00 81.38 96 LYS A N 1
ATOM 670 C CA . LYS A 1 96 ? 9.620 -9.753 -21.924 1.00 81.38 96 LYS A CA 1
ATOM 671 C C . LYS A 1 96 ? 9.238 -8.280 -21.795 1.00 81.38 96 LYS A C 1
ATOM 673 O O . LYS A 1 96 ? 8.811 -7.697 -22.781 1.00 81.38 96 LYS A O 1
ATOM 678 N N . GLY A 1 97 ? 9.413 -7.670 -20.625 1.00 73.75 97 GLY A N 1
ATOM 679 C CA . GLY A 1 97 ? 8.994 -6.298 -20.363 1.00 73.75 97 GLY A CA 1
ATOM 680 C C . GLY A 1 97 ? 7.553 -6.192 -19.863 1.00 73.75 97 GLY A C 1
ATOM 681 O O . GLY A 1 97 ? 6.772 -7.145 -19.890 1.00 73.75 97 GLY A O 1
ATOM 682 N N . ILE A 1 98 ? 7.201 -4.993 -19.387 1.00 77.50 98 ILE A N 1
ATOM 683 C CA . ILE A 1 98 ? 5.947 -4.729 -18.659 1.00 77.50 98 ILE A CA 1
ATOM 684 C C . ILE A 1 98 ? 4.691 -4.982 -19.494 1.00 77.50 98 ILE A C 1
ATOM 686 O O . ILE A 1 98 ? 3.636 -5.268 -18.951 1.00 77.50 98 ILE A O 1
ATOM 690 N N . GLU A 1 99 ? 4.802 -4.929 -20.819 1.00 67.81 99 GLU A N 1
ATOM 691 C CA . GLU A 1 99 ? 3.700 -5.139 -21.760 1.00 67.81 99 GLU A CA 1
ATOM 692 C C . GLU A 1 99 ? 3.180 -6.588 -21.833 1.00 67.81 99 GLU A C 1
ATOM 694 O O . GLU A 1 99 ? 2.045 -6.813 -22.285 1.00 67.81 99 GLU A O 1
ATOM 699 N N . PHE A 1 100 ? 3.987 -7.541 -21.356 1.00 60.81 100 PHE A N 1
ATOM 700 C CA . PHE A 1 100 ? 3.695 -8.976 -21.322 1.00 60.81 100 PHE A CA 1
ATOM 701 C C . PHE A 1 100 ? 3.577 -9.556 -19.906 1.00 60.81 100 PHE A C 1
ATOM 703 O O . PHE A 1 100 ? 3.331 -10.760 -19.793 1.00 60.81 100 PHE A O 1
ATOM 710 N N . ALA A 1 101 ? 3.750 -8.721 -18.878 1.00 59.16 101 ALA A N 1
ATOM 711 C CA . ALA A 1 101 ? 3.399 -9.040 -17.497 1.00 59.16 101 ALA A CA 1
ATOM 712 C C . ALA A 1 101 ? 1.877 -8.958 -17.263 1.00 59.16 101 ALA A C 1
ATOM 714 O O . ALA A 1 101 ? 1.158 -8.339 -18.094 1.00 59.16 101 ALA A O 1
#

pLDDT: mean 88.84, std 9.91, range [52.5, 97.38]

Radius of gyration: 14.58 Å; Cα contacts (8 Å, |Δi|>4): 76; chains: 1; bounding box: 26×26×38 Å